Protein AF-A0A8T6WLK2-F1 (afdb_monomer_lite)

Secondary structure (DSSP, 8-state):
-------B-TTS-BSTT-HHHHT-SSS---HHHHTTTEETTEE-HHHHHHHHTT-SSGGGSTTPSPHHHHH-S-TT-TTHHHHHHHHHHHHHHHHHH-HHHHHHHHHTT-SPP---

Radius of gyration: 13.73 Å; chains: 1; bounding box: 30×34×35 Å

Foldseek 3Di:
DQAAFDAAAQLQDTCSPPCLPVVVDVNHFVGLVVCVQQTPVGGDPQSVVCVVVVHRHLLPDPCPPDPSQQPDFDPPDPCGNVVSVVSSVLSVVCNVPPDNVSSSCVRRVVDDDPDD

pLDDT: mean 89.92, std 9.4, range [39.03, 97.69]

Structure (mmCIF, N/CA/C/O backbone):
data_AF-A0A8T6WLK2-F1
#
_entry.id   AF-A0A8T6WLK2-F1
#
loop_
_atom_site.group_PDB
_atom_site.id
_atom_site.type_symbol
_atom_site.label_atom_id
_atom_site.label_alt_id
_atom_site.label_comp_id
_atom_site.label_asym_id
_atom_site.label_entity_id
_atom_site.label_seq_id
_atom_site.pdbx_PDB_ins_code
_atom_site.Cartn_x
_atom_site.Cartn_y
_atom_site.Cartn_z
_atom_site.occupancy
_atom_site.B_iso_or_equiv
_atom_site.auth_seq_id
_atom_site.auth_comp_id
_atom_site.auth_asym_id
_atom_site.auth_atom_id
_atom_site.pdbx_PDB_model_num
ATOM 1 N N . MET A 1 1 ? -2.620 12.329 22.377 1.00 39.03 1 MET A N 1
ATOM 2 C CA . MET A 1 1 ? -3.269 12.944 21.202 1.00 39.03 1 MET A CA 1
ATOM 3 C C . MET A 1 1 ? -3.506 11.848 20.183 1.00 39.03 1 MET A C 1
ATOM 5 O O . MET A 1 1 ? -2.539 11.259 19.718 1.00 39.03 1 MET A O 1
ATOM 9 N N . SER A 1 2 ? -4.761 11.494 19.924 1.00 48.59 2 SER A N 1
ATOM 10 C CA . SER A 1 2 ? -5.133 10.552 18.864 1.00 48.59 2 SER A CA 1
ATOM 11 C C . SER A 1 2 ? -4.712 11.146 17.521 1.00 48.59 2 SER A C 1
ATOM 13 O O . SER A 1 2 ? -5.245 12.169 17.107 1.00 48.59 2 SER A O 1
ATOM 15 N N . LYS A 1 3 ? -3.690 10.564 16.888 1.00 70.12 3 LYS A N 1
ATOM 16 C CA . LYS A 1 3 ? -3.196 11.015 15.585 1.00 70.12 3 LYS A CA 1
ATOM 17 C C . LYS A 1 3 ? -4.170 10.518 14.526 1.00 70.12 3 LYS A C 1
ATOM 19 O O . LYS A 1 3 ? -4.271 9.314 14.353 1.00 70.12 3 LYS A O 1
ATOM 24 N N . GLU A 1 4 ? -4.899 11.398 13.852 1.00 80.44 4 GLU A N 1
ATOM 25 C CA . GLU A 1 4 ? -5.797 10.986 12.769 1.00 80.44 4 GLU A CA 1
ATOM 26 C C . GLU A 1 4 ? -4.982 10.616 11.520 1.00 80.44 4 GLU A C 1
ATOM 28 O O . GLU A 1 4 ? -4.009 11.290 11.182 1.00 80.44 4 GLU A O 1
ATOM 33 N N . LEU A 1 5 ? -5.343 9.507 10.869 1.00 86.62 5 LEU A N 1
ATOM 34 C CA . LEU A 1 5 ? -4.703 9.019 9.648 1.00 86.62 5 LEU A CA 1
ATOM 35 C C . LEU A 1 5 ? -5.792 8.833 8.594 1.00 86.62 5 LEU A C 1
ATOM 37 O O . LEU A 1 5 ? -6.756 8.106 8.834 1.00 86.62 5 LEU A O 1
ATOM 41 N N . HIS A 1 6 ? -5.630 9.461 7.436 1.00 88.00 6 HIS A N 1
ATOM 42 C CA . HIS A 1 6 ? -6.657 9.516 6.399 1.00 88.00 6 HIS A CA 1
ATOM 43 C C . HIS A 1 6 ? -6.200 8.877 5.088 1.00 88.00 6 HIS A C 1
ATOM 45 O O . HIS A 1 6 ? -7.029 8.438 4.292 1.00 88.00 6 HIS A O 1
ATOM 51 N N . ILE A 1 7 ? -4.889 8.805 4.846 1.00 89.44 7 ILE A N 1
ATOM 52 C CA . ILE A 1 7 ? -4.344 8.526 3.520 1.00 89.44 7 ILE A CA 1
ATOM 53 C C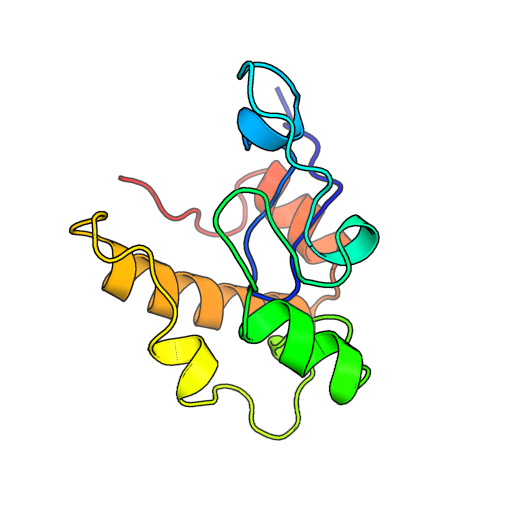 . ILE A 1 7 ? -3.349 7.376 3.583 1.00 89.44 7 ILE A C 1
ATOM 55 O O . ILE A 1 7 ? -2.272 7.464 4.171 1.00 89.44 7 ILE A O 1
ATOM 59 N N . ALA A 1 8 ? -3.702 6.291 2.898 1.00 92.88 8 ALA A N 1
ATOM 60 C CA . ALA A 1 8 ? -2.888 5.091 2.798 1.00 92.88 8 ALA A CA 1
ATOM 61 C C . ALA A 1 8 ? -2.594 4.734 1.343 1.00 92.88 8 ALA A C 1
ATOM 63 O O . ALA A 1 8 ? -3.508 4.524 0.544 1.00 92.88 8 ALA A O 1
ATOM 64 N N . ALA A 1 9 ? -1.314 4.574 1.029 1.00 93.88 9 ALA A N 1
ATOM 65 C CA . ALA A 1 9 ? -0.854 4.127 -0.273 1.00 93.88 9 ALA A CA 1
ATOM 66 C C . ALA A 1 9 ? -1.254 2.659 -0.548 1.00 93.88 9 ALA A C 1
ATOM 68 O O . ALA A 1 9 ? -1.453 1.877 0.395 1.00 93.88 9 ALA A O 1
ATOM 69 N N . PRO A 1 10 ? -1.303 2.233 -1.825 1.00 95.31 10 PRO A N 1
ATOM 70 C CA . PRO A 1 10 ? -1.575 0.842 -2.193 1.00 95.31 10 PRO A CA 1
ATOM 71 C C . PRO A 1 10 ? -0.602 -0.171 -1.573 1.00 95.31 10 PRO A C 1
ATOM 73 O O . PRO A 1 10 ? -1.001 -1.288 -1.252 1.00 95.31 10 PRO A O 1
ATOM 76 N N . CYS A 1 11 ? 0.652 0.234 -1.342 1.00 94.50 11 CYS A N 1
ATOM 77 C CA . CYS A 1 11 ? 1.708 -0.591 -0.747 1.00 94.50 11 CYS A CA 1
ATOM 78 C C . CYS A 1 11 ? 1.635 -0.720 0.788 1.00 94.50 11 CYS A C 1
ATOM 80 O O . CYS A 1 11 ? 2.482 -1.382 1.380 1.00 94.50 11 CYS A O 1
ATOM 82 N N . GLY A 1 12 ? 0.668 -0.075 1.451 1.00 93.38 12 GLY A N 1
ATOM 83 C CA . GLY A 1 12 ? 0.514 -0.131 2.911 1.00 93.38 12 GLY A CA 1
ATOM 84 C C . GLY A 1 12 ? 1.273 0.949 3.691 1.00 93.38 12 GLY A C 1
ATOM 85 O O . GLY A 1 12 ? 1.223 0.947 4.920 1.00 93.38 12 GLY A O 1
ATOM 86 N N . LEU A 1 13 ? 1.942 1.885 3.007 1.00 92.44 13 LEU A N 1
ATOM 87 C CA . LEU A 1 13 ? 2.450 3.115 3.629 1.00 92.44 13 LEU A CA 1
ATOM 88 C C . LEU A 1 13 ? 1.309 4.084 3.953 1.00 92.44 13 LEU A C 1
ATOM 90 O O . LEU A 1 13 ? 0.288 4.100 3.267 1.00 92.44 13 LEU A O 1
ATOM 94 N N . ILE A 1 14 ? 1.505 4.912 4.977 1.00 92.25 14 ILE A N 1
ATOM 95 C CA . ILE A 1 14 ? 0.562 5.958 5.389 1.00 92.25 14 ILE A CA 1
ATOM 96 C C . ILE A 1 14 ? 1.208 7.308 5.085 1.00 92.25 14 ILE A C 1
ATOM 98 O O . ILE A 1 14 ? 2.361 7.529 5.456 1.00 92.25 14 ILE A O 1
ATOM 102 N N . CYS A 1 15 ? 0.493 8.181 4.379 1.00 89.50 15 CYS A N 1
ATOM 103 C CA . CYS A 1 15 ? 1.027 9.447 3.876 1.00 89.50 15 CYS A CA 1
ATOM 104 C C . CYS A 1 15 ? 0.878 10.600 4.874 1.00 89.50 15 CYS A C 1
ATOM 106 O O . CYS A 1 15 ? 1.701 11.507 4.839 1.00 89.50 15 CYS A O 1
ATOM 108 N N . ASP A 1 16 ? -0.093 10.551 5.793 1.00 89.38 16 ASP A N 1
ATOM 109 C CA . ASP A 1 16 ? -0.303 11.593 6.811 1.00 89.38 16 ASP A CA 1
ATOM 110 C C . ASP A 1 16 ? 0.951 11.951 7.640 1.00 89.38 16 ASP A C 1
ATOM 112 O O . ASP A 1 16 ? 1.137 13.128 7.933 1.00 89.38 16 ASP A O 1
ATOM 116 N N . PRO A 1 17 ? 1.841 11.009 8.031 1.00 88.19 17 PRO A N 1
ATOM 117 C CA . PRO A 1 17 ? 3.080 11.356 8.728 1.00 88.19 17 PRO A CA 1
ATOM 118 C C . PRO A 1 17 ? 4.258 11.709 7.799 1.00 88.19 17 PRO A C 1
ATOM 120 O O . PRO A 1 17 ? 5.363 11.900 8.298 1.00 88.19 17 PRO A O 1
ATOM 123 N N . CYS A 1 18 ? 4.088 11.712 6.473 1.00 87.56 18 CYS A N 1
ATOM 124 C CA . CYS A 1 18 ? 5.195 11.888 5.534 1.00 87.56 18 CYS A CA 1
ATOM 125 C C . CYS A 1 18 ? 5.486 13.382 5.286 1.00 87.56 18 CYS A C 1
ATOM 127 O O . CYS A 1 18 ? 4.642 14.056 4.696 1.00 87.56 18 CYS A O 1
ATOM 129 N N . PRO A 1 19 ? 6.697 13.890 5.596 1.00 87.56 19 PRO A N 1
ATOM 130 C CA . PRO A 1 19 ? 7.011 15.321 5.498 1.00 87.56 19 PRO A CA 1
ATOM 131 C C . PRO A 1 19 ? 7.037 15.851 4.052 1.00 87.56 19 PRO A C 1
ATOM 133 O O . PRO A 1 19 ? 6.831 17.038 3.806 1.00 87.56 19 PRO A O 1
ATOM 136 N N . TYR A 1 20 ? 7.259 14.973 3.067 1.00 89.00 20 TYR A N 1
ATOM 137 C CA . TYR A 1 20 ? 7.133 15.320 1.646 1.00 89.00 20 TYR A CA 1
ATOM 138 C C . TYR A 1 20 ? 5.673 15.506 1.228 1.00 89.00 20 TYR A C 1
ATOM 140 O O . TYR A 1 20 ? 5.387 16.291 0.328 1.00 89.00 20 TYR A O 1
ATOM 148 N N . TYR A 1 21 ? 4.754 14.765 1.850 1.00 86.75 21 TYR A N 1
ATOM 149 C CA . TYR A 1 21 ? 3.326 14.841 1.560 1.00 86.75 21 TYR A CA 1
ATOM 150 C C . TYR A 1 21 ? 2.660 16.003 2.309 1.00 86.75 21 TYR A C 1
ATOM 152 O O . TYR A 1 21 ? 1.870 16.735 1.724 1.00 86.75 21 TYR A O 1
ATOM 160 N N . THR A 1 22 ? 3.028 16.226 3.576 1.00 88.00 22 THR A N 1
ATOM 161 C CA . THR A 1 22 ? 2.529 17.349 4.392 1.00 88.00 22 THR A CA 1
ATOM 162 C C . THR A 1 22 ? 3.088 18.708 3.956 1.00 88.00 22 THR A C 1
ATOM 164 O O . THR A 1 22 ? 2.583 19.744 4.381 1.00 88.00 22 THR A O 1
ATOM 167 N N . GLY A 1 23 ? 4.100 18.724 3.081 1.00 84.56 23 GLY A N 1
ATOM 168 C CA . GLY A 1 23 ? 4.714 19.950 2.567 1.00 84.56 23 GLY A CA 1
ATOM 169 C C . GLY A 1 23 ? 5.733 20.584 3.515 1.00 84.56 23 GLY A C 1
ATOM 170 O O . GLY A 1 23 ? 6.109 21.734 3.310 1.00 84.56 23 GLY A O 1
ATOM 171 N N . GLU A 1 24 ? 6.195 19.847 4.529 1.00 87.81 24 GLU A N 1
ATOM 172 C CA . GLU A 1 24 ? 7.288 20.255 5.423 1.00 87.81 24 GLU A CA 1
ATOM 173 C C . GLU A 1 24 ? 8.653 20.258 4.712 1.00 87.81 24 GLU A C 1
ATOM 175 O O . GLU A 1 24 ? 9.589 20.930 5.143 1.00 87.81 24 GLU A O 1
ATOM 180 N N . LYS A 1 25 ? 8.784 19.503 3.614 1.00 87.38 25 LYS A N 1
ATOM 181 C CA . LYS A 1 25 ? 9.945 19.543 2.714 1.00 87.38 25 LYS A CA 1
ATOM 182 C C . LYS A 1 25 ? 9.665 20.430 1.502 1.00 87.38 25 LYS A C 1
ATOM 184 O O . LYS A 1 25 ? 8.542 20.482 1.009 1.00 87.38 25 LYS A O 1
ATOM 189 N N . GLU A 1 26 ? 10.719 21.055 0.968 1.00 87.69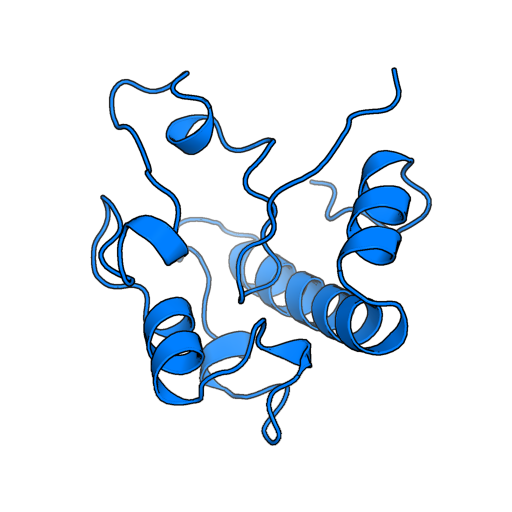 26 GLU A N 1
ATOM 190 C CA . GLU A 1 26 ? 10.649 21.856 -0.267 1.00 87.69 26 GLU A CA 1
ATOM 191 C C . GLU A 1 26 ? 10.081 21.049 -1.443 1.00 87.69 26 GLU A C 1
ATOM 193 O O . GLU A 1 26 ? 9.270 21.541 -2.228 1.00 87.69 26 GLU A O 1
ATOM 198 N N . THR A 1 27 ? 10.472 19.775 -1.540 1.00 88.88 27 THR A N 1
ATOM 199 C CA . THR A 1 27 ? 9.902 18.841 -2.510 1.00 88.88 27 THR A CA 1
ATOM 200 C C . THR A 1 27 ? 8.520 18.383 -2.056 1.00 88.88 27 THR A C 1
ATOM 202 O O . THR A 1 27 ? 8.388 17.662 -1.066 1.00 88.88 27 THR A O 1
ATOM 205 N N . LYS A 1 28 ? 7.491 18.752 -2.823 1.00 86.75 28 LYS A N 1
ATOM 206 C CA . LYS A 1 28 ? 6.100 18.377 -2.548 1.00 86.75 28 LYS A CA 1
ATOM 207 C C . LYS A 1 28 ? 5.722 17.086 -3.266 1.00 86.75 28 LYS A C 1
ATOM 209 O O . LYS A 1 28 ? 5.697 17.023 -4.494 1.00 86.75 28 LYS A O 1
ATOM 214 N N . CYS A 1 29 ? 5.383 16.063 -2.492 1.00 89.56 29 CYS A N 1
ATOM 215 C CA . CYS A 1 29 ? 4.817 14.820 -2.990 1.00 89.56 29 CYS A CA 1
ATOM 216 C C . CYS A 1 29 ? 3.291 14.924 -3.019 1.00 89.56 29 CYS A C 1
ATOM 218 O O . CYS A 1 29 ? 2.659 15.117 -1.989 1.00 89.56 29 CYS A O 1
ATOM 220 N N . LYS A 1 30 ? 2.693 14.713 -4.191 1.00 87.31 30 LYS A N 1
ATOM 221 C CA . LYS A 1 30 ? 1.231 14.705 -4.377 1.00 87.31 30 LYS A CA 1
ATOM 222 C C . LYS A 1 30 ? 0.563 13.386 -3.959 1.00 87.31 30 LYS A C 1
ATOM 224 O O . LYS A 1 30 ? -0.649 13.233 -4.026 1.00 87.31 30 LYS A O 1
ATOM 229 N N . GLY A 1 31 ? 1.359 12.401 -3.543 1.00 88.06 31 GLY A N 1
ATOM 230 C CA . GLY A 1 31 ? 0.890 11.041 -3.301 1.00 88.06 31 GLY A CA 1
ATOM 231 C C . GLY A 1 31 ? 0.722 10.240 -4.595 1.00 88.06 31 GLY A C 1
ATOM 232 O O . GLY A 1 31 ? 0.588 10.775 -5.691 1.00 88.06 31 GLY A O 1
ATOM 233 N N . CYS A 1 32 ? 0.754 8.916 -4.466 1.00 89.38 32 CYS A N 1
ATOM 234 C CA . CYS A 1 32 ? 0.792 7.985 -5.599 1.00 89.38 32 CYS A CA 1
ATOM 235 C C . CYS A 1 32 ? -0.452 8.024 -6.500 1.00 89.38 32 CYS A C 1
ATOM 237 O O . CYS A 1 32 ? -0.331 7.764 -7.696 1.00 89.38 32 CYS A O 1
ATOM 239 N N . VAL A 1 33 ? -1.616 8.366 -5.940 1.00 84.31 33 VAL A N 1
ATOM 240 C CA . VAL A 1 33 ? -2.884 8.442 -6.679 1.00 84.31 33 VAL A CA 1
ATOM 241 C C . VAL A 1 33 ? -2.904 9.671 -7.591 1.00 84.31 33 VAL A C 1
ATOM 243 O O . VAL A 1 33 ? -3.051 9.525 -8.802 1.00 84.31 33 VAL A O 1
ATOM 246 N N . GLU A 1 34 ? -2.684 10.872 -7.043 1.00 88.25 34 GLU A N 1
ATOM 247 C CA . GLU A 1 34 ? -2.662 12.111 -7.838 1.00 88.25 34 GLU A CA 1
ATOM 248 C C . GLU A 1 34 ? -1.482 12.124 -8.818 1.00 88.25 34 GLU A C 1
ATOM 250 O O . GLU A 1 34 ? -1.620 12.541 -9.967 1.00 88.25 34 GLU A O 1
ATOM 255 N N . ALA A 1 35 ? -0.331 11.602 -8.393 1.00 87.69 35 ALA A N 1
ATOM 256 C CA . ALA A 1 35 ? 0.862 11.521 -9.222 1.00 87.69 35 ALA A CA 1
ATOM 257 C C . ALA A 1 35 ? 0.772 10.474 -10.347 1.00 87.69 35 ALA A C 1
ATOM 259 O O . ALA A 1 35 ? 1.702 10.377 -11.146 1.00 87.69 35 ALA A O 1
ATOM 260 N N . LYS A 1 36 ? -0.302 9.667 -10.419 1.00 88.25 36 LYS A N 1
ATOM 261 C CA . LYS A 1 36 ? -0.445 8.562 -11.387 1.00 88.25 36 LYS A CA 1
ATOM 262 C C . LYS A 1 36 ? 0.823 7.702 -11.451 1.00 88.25 36 LYS A C 1
ATOM 264 O O . LYS A 1 36 ? 1.374 7.470 -12.523 1.00 88.25 36 LYS A O 1
ATOM 269 N N . SER A 1 37 ? 1.321 7.312 -10.278 1.00 90.06 37 SER A N 1
ATOM 270 C CA . SER A 1 37 ? 2.565 6.548 -10.097 1.00 90.06 37 SER A CA 1
ATOM 271 C C . SER A 1 37 ? 3.880 7.289 -10.377 1.00 90.06 37 SER A C 1
ATOM 273 O O . SER A 1 37 ? 4.923 6.749 -10.029 1.00 90.06 37 SER A O 1
ATOM 275 N N . ASN A 1 38 ? 3.872 8.512 -10.913 1.00 90.75 38 ASN A N 1
ATOM 276 C CA . ASN A 1 38 ? 5.075 9.304 -11.195 1.00 90.75 38 ASN A CA 1
ATOM 277 C C . ASN A 1 38 ? 5.418 10.218 -10.014 1.00 90.75 38 ASN A C 1
ATOM 279 O O . ASN A 1 38 ? 5.057 11.394 -9.976 1.00 90.75 38 ASN A O 1
ATOM 283 N N . LEU A 1 39 ? 6.077 9.649 -9.009 1.00 89.12 39 LEU A N 1
ATOM 284 C CA . LEU A 1 39 ? 6.474 10.363 -7.799 1.00 89.12 39 LEU A CA 1
ATOM 285 C C . LEU A 1 39 ? 7.712 11.232 -8.059 1.00 89.12 39 LEU A C 1
ATOM 287 O O . LEU A 1 39 ? 8.383 11.105 -9.078 1.00 89.12 39 LEU A O 1
ATOM 291 N N . PHE A 1 40 ? 8.046 12.109 -7.109 1.00 86.31 40 PHE A N 1
ATOM 292 C CA . PHE A 1 40 ? 9.185 13.029 -7.246 1.00 86.31 40 PHE A CA 1
ATOM 293 C C . PHE A 1 40 ? 10.540 12.322 -7.430 1.00 86.31 40 PHE A C 1
ATOM 295 O O . PHE A 1 40 ? 11.480 12.924 -7.934 1.00 86.31 40 PHE A O 1
ATOM 302 N N . TRP A 1 41 ? 10.641 11.058 -7.015 1.00 85.62 41 TRP A N 1
ATOM 303 C CA . TRP A 1 41 ? 11.831 10.216 -7.150 1.00 85.62 41 TRP A CA 1
ATOM 304 C C . TRP A 1 41 ? 11.776 9.259 -8.352 1.00 85.62 41 TRP A C 1
ATOM 306 O O . TRP A 1 41 ? 12.709 8.486 -8.548 1.00 85.62 41 TRP A O 1
ATOM 316 N N . GLY A 1 42 ? 10.701 9.284 -9.147 1.00 89.00 42 GLY A N 1
ATOM 317 C CA . GLY A 1 42 ? 10.515 8.419 -10.314 1.00 89.00 42 GLY A CA 1
ATOM 318 C C . GLY A 1 42 ? 9.203 7.629 -10.307 1.00 89.00 42 GLY A C 1
ATOM 319 O O . GLY A 1 42 ? 8.303 7.865 -9.497 1.00 89.00 42 GLY A O 1
ATOM 320 N N . GLU A 1 43 ? 9.086 6.684 -11.243 1.00 91.44 43 GLU A N 1
ATOM 321 C CA . GLU A 1 43 ? 7.901 5.832 -11.390 1.00 91.44 43 GLU A CA 1
ATOM 322 C C . GLU A 1 43 ? 7.849 4.756 -10.287 1.00 91.44 43 GLU A C 1
ATOM 324 O O . GLU A 1 43 ? 8.770 3.959 -10.109 1.00 91.44 43 GLU A O 1
ATOM 329 N N . CYS A 1 44 ? 6.743 4.704 -9.544 1.00 92.69 44 CYS A N 1
ATOM 330 C CA . CYS A 1 44 ? 6.474 3.672 -8.553 1.00 92.69 44 CYS A CA 1
ATOM 331 C C . CYS A 1 44 ? 5.774 2.474 -9.197 1.00 92.69 44 CYS A C 1
ATOM 333 O O . CYS A 1 44 ? 4.577 2.520 -9.500 1.00 92.69 44 CYS A O 1
ATOM 335 N N . THR A 1 45 ? 6.505 1.368 -9.313 1.00 93.25 45 THR A N 1
ATOM 336 C CA . THR A 1 45 ? 6.024 0.091 -9.864 1.00 93.25 45 THR A CA 1
ATOM 337 C C . THR A 1 45 ? 4.779 -0.431 -9.147 1.00 93.25 45 THR A C 1
ATOM 339 O O . THR A 1 45 ? 3.827 -0.850 -9.798 1.00 93.25 45 THR A O 1
ATOM 342 N N . ILE A 1 46 ? 4.723 -0.336 -7.812 1.00 95.12 46 ILE A N 1
ATOM 343 C CA . ILE A 1 46 ? 3.562 -0.786 -7.030 1.00 95.12 46 ILE A CA 1
ATOM 344 C C . ILE A 1 46 ? 2.317 0.056 -7.313 1.00 95.12 46 ILE A C 1
ATOM 346 O O . ILE A 1 46 ? 1.232 -0.494 -7.488 1.00 95.12 46 ILE A O 1
ATOM 350 N N . ALA A 1 47 ? 2.450 1.384 -7.358 1.00 94.00 47 ALA A N 1
ATOM 351 C CA . ALA A 1 47 ? 1.315 2.258 -7.646 1.00 94.00 47 ALA A CA 1
ATOM 352 C C . ALA A 1 47 ? 0.794 2.033 -9.072 1.00 94.00 47 ALA A C 1
ATOM 354 O O . ALA A 1 47 ? -0.413 1.985 -9.288 1.00 94.00 47 ALA A O 1
ATOM 355 N N . LYS A 1 48 ? 1.705 1.840 -10.034 1.00 94.62 48 LYS A N 1
ATOM 356 C CA . LYS A 1 48 ? 1.371 1.533 -11.428 1.00 94.62 48 LYS A CA 1
ATOM 357 C C . LYS A 1 48 ? 0.635 0.205 -11.543 1.00 94.62 48 LYS A C 1
ATOM 359 O O . LYS A 1 48 ? -0.475 0.191 -12.057 1.00 94.62 48 LYS A O 1
ATOM 364 N N . CYS A 1 49 ? 1.185 -0.851 -10.950 1.00 95.12 49 CYS A N 1
ATOM 365 C CA . CYS A 1 49 ? 0.550 -2.164 -10.902 1.00 95.12 49 CYS A CA 1
ATOM 366 C C . CYS A 1 49 ? -0.851 -2.094 -10.274 1.00 95.12 49 CYS A C 1
ATOM 368 O O . CYS A 1 49 ? -1.799 -2.652 -10.820 1.00 95.12 49 CYS A O 1
ATOM 370 N N . ALA A 1 50 ? -1.020 -1.363 -9.166 1.00 94.50 50 ALA A N 1
ATOM 371 C CA . ALA A 1 50 ? -2.321 -1.208 -8.516 1.00 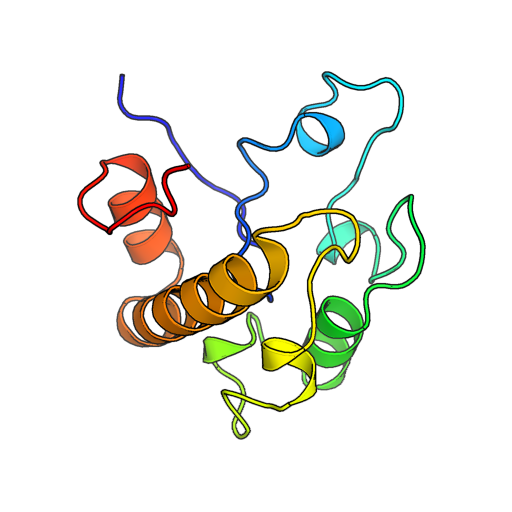94.50 50 ALA A CA 1
ATOM 372 C C . ALA A 1 50 ? -3.353 -0.491 -9.407 1.00 94.50 50 ALA A C 1
ATOM 374 O O . ALA A 1 50 ? -4.518 -0.886 -9.434 1.00 94.50 50 ALA A O 1
ATOM 375 N N . ASN A 1 51 ? -2.921 0.523 -10.164 1.00 90.94 51 ASN A N 1
ATOM 376 C CA . ASN A 1 51 ? -3.768 1.233 -11.122 1.00 90.94 51 ASN A CA 1
ATOM 377 C C . ASN A 1 51 ? -4.150 0.343 -12.318 1.00 90.94 51 ASN A C 1
ATOM 379 O O . ASN A 1 51 ? -5.317 0.303 -12.694 1.00 90.94 51 ASN A O 1
ATOM 383 N N . GLU A 1 52 ? -3.192 -0.391 -12.889 1.00 92.94 52 GLU A N 1
ATOM 384 C CA . GLU A 1 52 ? -3.404 -1.284 -14.041 1.00 92.94 52 GLU A CA 1
ATOM 385 C C . GLU A 1 52 ? -4.309 -2.475 -13.697 1.00 92.94 52 GLU A C 1
ATOM 387 O O . GLU A 1 52 ? -5.151 -2.874 -14.496 1.00 92.94 52 GLU A O 1
ATOM 392 N N . THR A 1 53 ? -4.177 -3.012 -12.482 1.00 91.88 53 THR A N 1
ATOM 393 C CA . THR A 1 53 ? -5.002 -4.126 -11.976 1.00 91.88 53 THR A CA 1
ATOM 394 C C . THR A 1 53 ? -6.294 -3.668 -11.296 1.00 91.88 53 THR A C 1
ATOM 396 O O . THR A 1 53 ? -7.084 -4.498 -10.848 1.00 91.88 53 THR A O 1
ATOM 399 N N . ASN A 1 54 ? -6.531 -2.354 -11.225 1.00 92.44 54 ASN A N 1
ATOM 400 C CA . ASN A 1 54 ? -7.702 -1.733 -10.606 1.00 92.44 54 ASN A CA 1
ATOM 401 C C . ASN A 1 54 ? -7.956 -2.181 -9.148 1.00 92.44 54 ASN A C 1
ATOM 403 O O . ASN A 1 54 ? -9.100 -2.349 -8.714 1.00 92.44 54 ASN A O 1
ATOM 407 N N . VAL A 1 55 ? -6.887 -2.372 -8.364 1.00 94.75 55 VAL A N 1
ATOM 408 C CA . VAL A 1 55 ? -6.977 -2.705 -6.934 1.00 94.75 55 VAL A CA 1
ATOM 409 C C . VAL A 1 55 ? -6.694 -1.480 -6.070 1.00 94.75 55 VAL A C 1
ATOM 411 O O . VAL A 1 55 ? -5.722 -0.755 -6.265 1.00 94.75 55 VAL A O 1
ATOM 414 N N . LYS A 1 56 ? -7.511 -1.266 -5.032 1.00 94.62 56 LYS A N 1
ATOM 415 C CA . LYS A 1 56 ? -7.324 -0.130 -4.105 1.00 94.62 56 LYS A CA 1
ATOM 416 C C . LYS A 1 56 ? -6.028 -0.227 -3.294 1.00 94.62 56 LYS A C 1
ATOM 418 O O . LYS A 1 56 ? -5.477 0.785 -2.868 1.00 94.62 56 LYS A O 1
ATOM 423 N N . HIS A 1 57 ? -5.571 -1.445 -3.019 1.00 96.31 57 HIS A N 1
ATOM 424 C CA . HIS A 1 57 ? -4.297 -1.725 -2.368 1.00 96.31 57 HIS A CA 1
ATOM 425 C C . HIS A 1 57 ? -3.870 -3.166 -2.629 1.00 96.31 57 HIS A C 1
ATOM 427 O O . HIS A 1 57 ? -4.708 -4.023 -2.907 1.00 96.31 57 HIS A O 1
ATOM 433 N N . CYS A 1 58 ? -2.577 -3.455 -2.469 1.00 97.25 58 CYS A N 1
ATOM 434 C CA . CYS A 1 58 ? -2.021 -4.763 -2.815 1.00 97.25 58 CYS A CA 1
ATOM 435 C C . CYS A 1 58 ? -2.646 -5.910 -2.011 1.00 97.25 58 CYS A C 1
ATOM 437 O O . CYS A 1 58 ? -2.774 -7.003 -2.535 1.00 97.25 58 CYS A O 1
ATOM 439 N N . GLY A 1 59 ? -3.107 -5.656 -0.781 1.00 97.38 59 GLY A N 1
ATOM 440 C CA . GLY A 1 59 ? -3.828 -6.653 0.028 1.00 97.38 59 GLY A CA 1
ATOM 441 C C . GLY A 1 59 ? -5.152 -7.167 -0.570 1.00 97.38 59 GLY A C 1
ATOM 442 O O . GLY A 1 59 ? -5.692 -8.133 -0.045 1.00 97.38 59 GLY A O 1
ATOM 443 N N . LEU A 1 60 ? -5.688 -6.527 -1.619 1.00 97.31 60 LEU A N 1
ATOM 444 C CA . LEU A 1 60 ? -6.862 -7.002 -2.374 1.00 97.31 60 LEU A CA 1
ATOM 445 C C . LEU A 1 60 ? -6.485 -7.708 -3.684 1.00 97.31 60 LEU A C 1
ATOM 447 O O . LEU A 1 60 ? -7.372 -8.150 -4.407 1.00 97.31 60 LEU A O 1
ATOM 451 N N . CYS A 1 61 ? -5.197 -7.769 -4.023 1.00 96.81 61 CYS A N 1
ATOM 452 C CA . CYS A 1 61 ? -4.742 -8.424 -5.241 1.00 96.81 61 CYS A CA 1
ATOM 453 C C . CYS A 1 61 ? -4.887 -9.947 -5.119 1.00 96.81 61 CYS A C 1
ATOM 455 O O . CYS A 1 61 ? -4.641 -10.511 -4.053 1.00 96.81 61 CYS A O 1
ATOM 457 N N . ALA A 1 62 ? -5.240 -10.613 -6.221 1.00 95.75 62 ALA A N 1
ATOM 458 C CA . ALA A 1 62 ? -5.340 -12.071 -6.278 1.00 95.75 62 ALA A CA 1
ATOM 459 C C . ALA A 1 62 ? -3.987 -12.765 -6.039 1.00 95.75 62 ALA A C 1
ATOM 461 O O . ALA A 1 62 ? -3.942 -13.848 -5.467 1.00 95.75 62 ALA A O 1
ATOM 462 N N . GLU A 1 63 ? -2.887 -12.115 -6.424 1.00 96.12 63 GLU A N 1
ATOM 463 C CA . GLU A 1 63 ? -1.520 -12.628 -6.267 1.00 96.12 63 GLU A CA 1
ATOM 464 C C . GLU A 1 63 ? -0.874 -12.208 -4.937 1.00 96.12 63 GLU A C 1
ATOM 466 O O . GLU A 1 63 ? 0.342 -12.266 -4.780 1.00 96.12 63 GLU A O 1
ATOM 471 N N . PHE A 1 64 ? -1.654 -11.709 -3.975 1.00 97.00 64 PHE A N 1
ATOM 472 C CA . PHE A 1 64 ? -1.106 -11.189 -2.727 1.00 97.00 64 PHE A CA 1
ATOM 473 C C . PHE A 1 64 ? -0.615 -12.306 -1.776 1.00 97.00 64 PHE A C 1
ATOM 475 O O . PHE A 1 64 ? -1.404 -13.193 -1.444 1.00 97.00 64 PHE A O 1
ATOM 482 N N . PRO A 1 65 ? 0.613 -12.214 -1.215 1.00 96.56 65 PRO A N 1
ATOM 483 C CA . PRO A 1 65 ? 1.668 -11.240 -1.516 1.00 96.56 65 PRO A CA 1
ATOM 484 C C . PRO A 1 65 ? 2.513 -11.650 -2.736 1.00 96.56 65 PRO A C 1
ATOM 486 O O . PRO A 1 65 ? 3.049 -12.754 -2.777 1.00 96.56 65 PRO A O 1
ATOM 489 N N . CYS A 1 66 ? 2.704 -10.732 -3.688 1.00 96.75 66 CYS A N 1
ATOM 490 C CA . CYS A 1 66 ? 3.527 -10.976 -4.875 1.00 96.75 66 CYS A CA 1
ATOM 491 C C . CYS A 1 66 ? 4.991 -10.553 -4.664 1.00 96.75 66 CYS A C 1
ATOM 493 O O . CYS A 1 66 ? 5.305 -9.741 -3.786 1.00 96.75 66 CYS A O 1
ATOM 495 N N . GLU A 1 67 ? 5.893 -11.063 -5.507 1.00 95.62 67 GLU A N 1
ATOM 496 C CA . GLU A 1 67 ? 7.336 -10.795 -5.426 1.00 95.62 67 GLU A CA 1
ATOM 497 C C . GLU A 1 67 ? 7.668 -9.298 -5.510 1.00 95.62 67 GLU A C 1
ATOM 499 O O . GLU A 1 67 ? 8.472 -8.795 -4.722 1.00 95.62 67 GLU A O 1
ATOM 504 N N . THR A 1 68 ? 6.995 -8.552 -6.391 1.00 94.62 68 THR A N 1
ATOM 505 C CA . THR A 1 68 ? 7.183 -7.098 -6.526 1.00 94.62 68 THR A CA 1
ATOM 506 C C . THR A 1 68 ? 6.915 -6.374 -5.207 1.00 94.62 68 THR A C 1
ATOM 508 O O . THR A 1 68 ? 7.656 -5.471 -4.825 1.00 94.62 68 THR A O 1
ATOM 511 N N . LEU A 1 69 ? 5.877 -6.779 -4.465 1.00 96.12 69 LEU A N 1
ATOM 512 C CA . LEU A 1 69 ? 5.557 -6.177 -3.171 1.00 96.12 69 LEU A CA 1
ATOM 513 C C . LEU A 1 69 ? 6.589 -6.544 -2.098 1.00 96.12 69 LEU A C 1
ATOM 515 O O . LEU A 1 69 ? 6.964 -5.686 -1.301 1.00 96.12 69 LEU A O 1
ATOM 519 N N . ILE A 1 70 ? 7.038 -7.802 -2.081 1.00 95.31 70 ILE A N 1
ATOM 520 C CA . ILE A 1 70 ? 8.033 -8.309 -1.122 1.00 95.31 70 ILE A CA 1
ATOM 521 C C . ILE A 1 70 ? 9.381 -7.607 -1.308 1.00 95.31 70 ILE A C 1
ATOM 523 O O . ILE A 1 70 ? 10.054 -7.281 -0.330 1.00 95.31 70 ILE A O 1
ATOM 527 N N . THR A 1 71 ? 9.770 -7.358 -2.555 1.00 93.06 71 THR A N 1
ATOM 528 C CA . THR A 1 71 ? 11.074 -6.786 -2.904 1.00 93.06 71 THR A CA 1
ATOM 529 C C . THR A 1 71 ? 11.091 -5.258 -2.890 1.00 93.06 71 THR A C 1
ATOM 531 O O . THR A 1 71 ? 12.164 -4.678 -2.735 1.00 93.06 71 THR A O 1
ATOM 534 N N . GLN A 1 72 ? 9.942 -4.578 -2.978 1.00 91.56 72 GLN A N 1
ATOM 535 C CA . GLN A 1 72 ? 9.885 -3.115 -2.954 1.00 91.56 72 GLN A CA 1
ATOM 536 C C . GLN A 1 72 ? 10.306 -2.552 -1.589 1.00 91.56 72 GLN A C 1
ATOM 538 O O . GLN A 1 72 ? 9.538 -2.601 -0.633 1.00 91.56 72 GLN A O 1
ATOM 543 N N . HIS A 1 73 ? 11.462 -1.899 -1.504 1.00 91.00 73 HIS A N 1
ATOM 544 C CA . HIS A 1 73 ? 11.905 -1.139 -0.329 1.00 91.00 73 HIS A CA 1
ATOM 545 C C . HIS A 1 73 ? 12.844 -0.003 -0.744 1.00 91.00 73 HIS A C 1
ATOM 547 O O . HIS A 1 73 ? 13.319 0.017 -1.877 1.00 91.00 73 HIS A O 1
ATOM 553 N N . ASP A 1 74 ? 13.096 0.948 0.158 1.00 87.06 74 ASP A N 1
ATOM 554 C CA . ASP A 1 74 ? 14.184 1.910 -0.030 1.00 87.06 74 ASP A CA 1
ATOM 555 C C . ASP A 1 74 ? 15.527 1.181 0.176 1.00 87.06 74 ASP A C 1
ATOM 557 O O . ASP A 1 74 ? 15.773 0.701 1.288 1.00 87.06 74 ASP A O 1
ATOM 561 N N . PRO A 1 75 ? 16.390 1.068 -0.852 1.00 87.19 75 PRO A N 1
ATOM 562 C CA . PRO A 1 75 ? 17.682 0.394 -0.726 1.00 87.19 75 PRO A CA 1
ATOM 563 C C . PRO A 1 75 ? 18.650 1.131 0.211 1.00 87.19 75 PRO A C 1
ATOM 565 O O . PRO A 1 75 ? 19.599 0.521 0.697 1.00 87.19 75 PRO A O 1
ATOM 568 N N . ASN A 1 76 ? 18.411 2.417 0.492 1.00 89.56 76 ASN A N 1
ATOM 569 C CA . ASN A 1 76 ? 19.213 3.204 1.429 1.00 89.56 76 ASN A CA 1
ATOM 570 C C . ASN A 1 76 ? 18.741 3.046 2.880 1.00 89.56 76 ASN A C 1
ATOM 572 O O . ASN A 1 76 ? 19.431 3.479 3.802 1.00 89.56 76 ASN A O 1
ATOM 576 N N . ASN A 1 77 ? 17.581 2.419 3.101 1.00 88.62 77 ASN A N 1
ATOM 577 C CA . ASN A 1 77 ? 17.104 2.093 4.434 1.00 88.62 77 ASN A CA 1
ATOM 578 C C . ASN A 1 77 ? 17.647 0.709 4.845 1.00 88.62 77 ASN A C 1
ATOM 580 O O . ASN A 1 77 ? 17.188 -0.304 4.306 1.00 88.62 77 ASN A O 1
ATOM 584 N N . PRO A 1 78 ? 18.550 0.607 5.842 1.00 91.69 78 PRO A N 1
ATOM 585 C CA . PRO A 1 78 ? 19.076 -0.682 6.298 1.00 91.69 78 PRO A CA 1
ATOM 586 C C . PRO A 1 78 ? 17.983 -1.613 6.844 1.00 91.69 78 PRO A C 1
ATOM 588 O O . PRO A 1 78 ? 18.176 -2.828 6.885 1.00 91.69 78 PRO A O 1
ATOM 591 N N . LYS A 1 79 ? 16.826 -1.058 7.237 1.00 91.94 79 LYS A N 1
ATOM 592 C CA . LYS A 1 79 ? 15.644 -1.804 7.684 1.00 91.94 79 LYS A CA 1
ATOM 593 C C . LYS A 1 79 ? 14.584 -2.010 6.590 1.00 91.94 79 LYS A C 1
ATOM 595 O O . LYS A 1 79 ? 13.496 -2.513 6.873 1.00 91.94 79 LYS A O 1
ATOM 600 N N . GLY A 1 80 ? 14.871 -1.639 5.339 1.00 91.75 80 GLY A N 1
ATOM 601 C CA . GLY A 1 80 ? 13.885 -1.616 4.256 1.00 91.75 80 GLY A CA 1
AT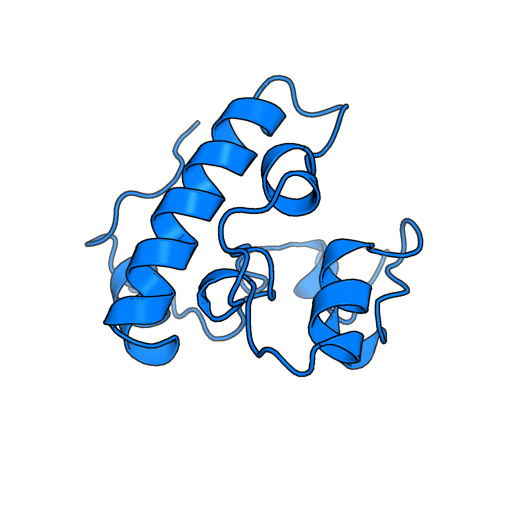OM 602 C C . GLY A 1 80 ? 13.250 -2.983 3.975 1.00 91.75 80 GLY A C 1
ATOM 603 O O . GLY A 1 80 ? 12.045 -3.073 3.740 1.00 91.75 80 GLY A O 1
ATOM 604 N N . LYS A 1 81 ? 14.023 -4.071 4.086 1.00 92.44 81 LYS A N 1
ATOM 605 C CA . LYS A 1 81 ? 13.500 -5.440 3.932 1.00 92.44 81 LYS A CA 1
ATOM 606 C C . LYS A 1 81 ? 12.537 -5.823 5.059 1.00 92.44 81 LYS A C 1
ATOM 608 O O . LYS A 1 81 ? 11.475 -6.381 4.787 1.00 92.44 81 LYS A O 1
ATOM 613 N N . GLN A 1 82 ? 12.865 -5.506 6.316 1.00 93.44 82 GLN A N 1
ATOM 614 C CA . GLN A 1 82 ? 11.951 -5.749 7.439 1.00 93.44 82 GLN A CA 1
ATOM 615 C C . GLN A 1 82 ? 10.680 -4.899 7.306 1.00 93.44 82 GLN A C 1
ATOM 617 O O . GLN A 1 82 ? 9.581 -5.390 7.562 1.00 93.44 82 GLN A O 1
ATOM 622 N N . GLU A 1 83 ? 10.812 -3.649 6.857 1.00 91.94 83 GLU A N 1
ATOM 623 C CA . GLU A 1 83 ? 9.678 -2.757 6.613 1.00 91.94 83 GLU A CA 1
ATOM 624 C C . GLU A 1 83 ? 8.749 -3.302 5.513 1.00 91.94 83 GLU A C 1
ATOM 626 O O . GLU A 1 83 ? 7.524 -3.258 5.652 1.00 91.94 83 GLU A O 1
ATOM 631 N N . ALA A 1 84 ? 9.299 -3.870 4.434 1.00 93.19 84 ALA A N 1
ATOM 632 C CA . ALA A 1 84 ? 8.511 -4.511 3.381 1.00 93.19 84 ALA A CA 1
ATOM 633 C C . ALA A 1 84 ? 7.670 -5.679 3.920 1.00 93.19 84 ALA A C 1
ATOM 635 O O . ALA A 1 84 ? 6.455 -5.709 3.708 1.00 93.19 84 ALA A O 1
ATOM 636 N N . ILE A 1 85 ? 8.279 -6.575 4.703 1.00 94.38 85 ILE A N 1
ATOM 637 C CA . ILE A 1 85 ? 7.576 -7.693 5.355 1.00 94.38 85 ILE A CA 1
ATOM 638 C C . ILE A 1 85 ? 6.490 -7.174 6.304 1.00 94.38 85 ILE A C 1
ATOM 640 O O . ILE A 1 85 ? 5.356 -7.658 6.299 1.00 94.38 85 ILE A O 1
ATOM 644 N N . PHE A 1 86 ? 6.803 -6.147 7.092 1.00 94.06 86 PHE A N 1
ATOM 645 C CA . PHE A 1 86 ? 5.835 -5.545 7.997 1.00 94.06 86 PHE A CA 1
ATOM 646 C C . PHE A 1 86 ? 4.627 -4.965 7.246 1.00 94.06 86 PHE A C 1
ATOM 648 O O . PHE A 1 86 ? 3.482 -5.193 7.645 1.00 94.06 86 PHE A O 1
ATOM 655 N N . ARG A 1 87 ? 4.854 -4.251 6.135 1.00 94.56 87 ARG A N 1
ATOM 656 C CA . ARG A 1 87 ? 3.771 -3.706 5.301 1.00 94.56 87 ARG A CA 1
ATOM 657 C C . ARG A 1 87 ? 2.890 -4.804 4.717 1.00 94.56 87 ARG A C 1
ATOM 659 O O . ARG A 1 87 ? 1.678 -4.615 4.673 1.00 94.56 87 ARG A O 1
ATOM 666 N N . ILE A 1 88 ? 3.451 -5.956 4.348 1.00 96.62 88 ILE A N 1
ATOM 667 C CA . ILE A 1 88 ? 2.661 -7.118 3.910 1.00 96.62 88 ILE A CA 1
ATOM 668 C C . ILE A 1 88 ? 1.711 -7.574 5.022 1.00 96.62 88 ILE A C 1
ATOM 670 O O . ILE A 1 88 ? 0.510 -7.690 4.783 1.00 96.62 88 ILE A O 1
ATOM 674 N N . GLY A 1 89 ? 2.199 -7.743 6.253 1.00 95.94 89 GLY A N 1
ATOM 675 C CA . GLY A 1 89 ? 1.334 -8.091 7.387 1.00 95.94 89 GLY A CA 1
ATOM 676 C C . GLY A 1 89 ? 0.207 -7.073 7.599 1.00 95.94 89 GLY A C 1
ATOM 677 O O . GLY A 1 89 ? -0.951 -7.433 7.799 1.00 95.94 89 GLY A O 1
ATOM 678 N N . GLN A 1 90 ? 0.514 -5.783 7.467 1.00 96.38 90 GLN A N 1
ATOM 679 C CA . GLN A 1 90 ? -0.484 -4.719 7.584 1.00 96.38 90 GLN A CA 1
ATOM 680 C C . GLN A 1 90 ? -1.503 -4.717 6.446 1.00 96.38 90 GLN A C 1
ATOM 682 O O . GLN A 1 90 ? -2.682 -4.480 6.689 1.00 96.38 90 GLN A O 1
ATOM 687 N N . LEU A 1 91 ? -1.078 -5.013 5.219 1.00 97.25 91 LEU A N 1
ATOM 688 C CA . LEU A 1 91 ? -1.965 -5.147 4.067 1.00 97.25 91 LEU A CA 1
ATOM 689 C C . LEU A 1 91 ? -2.914 -6.339 4.209 1.00 97.25 91 LEU A C 1
ATOM 691 O O . LEU A 1 91 ? -4.077 -6.216 3.826 1.00 97.25 91 LEU A O 1
ATOM 695 N N . ALA A 1 92 ? -2.452 -7.443 4.803 1.00 97.56 92 ALA A N 1
ATOM 696 C CA . ALA A 1 92 ? -3.297 -8.591 5.124 1.00 97.56 92 ALA A CA 1
ATOM 697 C C . ALA A 1 92 ? -4.370 -8.233 6.166 1.00 97.56 92 ALA A C 1
ATOM 699 O O . ALA A 1 92 ? -5.517 -8.647 6.049 1.00 97.56 92 ALA A O 1
ATOM 700 N N . ILE A 1 93 ? -4.033 -7.413 7.166 1.00 97.06 93 ILE A N 1
ATOM 701 C CA . ILE A 1 93 ? -5.020 -6.914 8.134 1.00 97.06 93 ILE A CA 1
ATOM 702 C C . ILE A 1 93 ? -5.988 -5.946 7.445 1.00 97.06 93 ILE A C 1
ATOM 704 O O . ILE A 1 93 ? -7.203 -6.104 7.561 1.00 97.06 93 ILE A O 1
ATOM 708 N N . ARG A 1 94 ? -5.463 -4.978 6.683 1.00 97.38 94 ARG A N 1
ATOM 709 C CA . ARG A 1 94 ? -6.239 -3.977 5.937 1.00 97.38 94 ARG A CA 1
ATOM 710 C C . ARG A 1 94 ? -7.249 -4.617 4.985 1.00 97.38 94 ARG A C 1
ATOM 712 O O . ARG A 1 94 ? -8.353 -4.097 4.858 1.00 97.38 94 ARG A O 1
ATOM 719 N N . SER A 1 95 ? -6.910 -5.740 4.346 1.00 97.56 95 SER A N 1
ATOM 720 C CA . SER A 1 95 ? -7.838 -6.459 3.462 1.00 97.56 95 SER A CA 1
ATOM 721 C C . SER A 1 95 ? -8.981 -7.145 4.209 1.00 97.56 95 SER A C 1
ATOM 723 O O . SER A 1 95 ? -10.059 -7.298 3.644 1.00 97.56 95 SER A O 1
ATOM 725 N N . LYS A 1 96 ? -8.784 -7.515 5.480 1.00 97.69 96 LYS A N 1
ATOM 726 C CA . LYS A 1 96 ? -9.818 -8.148 6.312 1.00 97.69 96 LYS A CA 1
ATOM 727 C C . LYS A 1 96 ? -10.762 -7.149 6.966 1.00 97.69 96 LYS A C 1
ATOM 729 O O . LYS A 1 96 ? -11.955 -7.416 7.034 1.00 97.69 96 LYS A O 1
ATOM 734 N N . ILE A 1 97 ? -10.239 -6.028 7.461 1.00 97.00 97 ILE A N 1
ATOM 735 C CA . ILE A 1 97 ? -11.026 -5.066 8.256 1.00 97.00 97 ILE A CA 1
ATOM 736 C C . ILE A 1 97 ? -11.417 -3.804 7.481 1.00 97.00 97 ILE A C 1
ATOM 738 O O . ILE A 1 97 ? -12.160 -2.972 7.990 1.00 97.00 97 ILE A O 1
ATOM 742 N N . GLY A 1 98 ? -10.921 -3.649 6.253 1.00 97.12 98 GLY A N 1
ATOM 743 C CA . GLY A 1 98 ? -11.112 -2.447 5.453 1.00 97.12 98 GLY A CA 1
ATOM 744 C C . GLY A 1 98 ? -10.136 -1.323 5.812 1.00 97.12 98 GLY A C 1
ATOM 745 O O . GLY A 1 98 ? -9.481 -1.318 6.855 1.00 97.12 98 GLY A O 1
ATOM 746 N N . THR A 1 99 ? -10.019 -0.345 4.909 1.00 95.56 99 THR A N 1
ATOM 747 C CA . THR A 1 99 ? -9.040 0.749 5.044 1.00 95.56 99 THR A CA 1
ATOM 748 C C . THR A 1 99 ? -9.367 1.683 6.208 1.00 95.56 99 THR A C 1
ATOM 750 O O . THR A 1 99 ? -8.455 2.062 6.934 1.00 95.56 99 THR A O 1
ATOM 753 N N . GLU A 1 100 ? -10.639 2.029 6.409 1.00 95.19 100 GLU A N 1
ATOM 754 C CA . GLU A 1 100 ? -11.053 2.967 7.461 1.00 95.19 100 GLU A CA 1
ATOM 755 C C . GLU A 1 100 ? -10.734 2.436 8.861 1.00 95.19 100 GLU A C 1
ATOM 757 O O . GLU A 1 100 ? -10.085 3.115 9.654 1.00 95.19 100 GLU A O 1
ATOM 762 N N . GLU A 1 101 ? -11.136 1.198 9.157 1.00 95.62 101 GLU A N 1
ATOM 763 C CA . GLU A 1 101 ? -10.872 0.580 10.458 1.00 95.62 101 GLU A CA 1
ATOM 764 C C . GLU A 1 101 ? -9.377 0.317 10.655 1.00 95.62 101 GLU A C 1
ATOM 766 O O . GLU A 1 101 ? -8.841 0.529 11.742 1.00 95.62 101 GLU A O 1
ATOM 771 N N . TRP A 1 102 ? -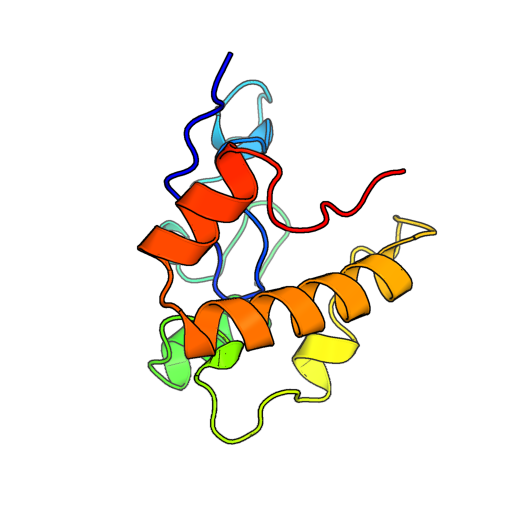8.666 -0.077 9.594 1.00 95.88 102 TRP A N 1
ATOM 772 C CA . TRP A 1 102 ? -7.214 -0.214 9.644 1.00 95.88 102 TRP A CA 1
ATOM 773 C C . TRP A 1 102 ? -6.530 1.111 9.997 1.00 95.88 102 TRP A C 1
ATOM 775 O O . TRP A 1 102 ? -5.712 1.134 10.914 1.00 95.88 102 TRP A O 1
ATOM 785 N N . LEU A 1 103 ? -6.906 2.226 9.365 1.00 94.19 103 LEU A N 1
ATOM 786 C CA . LEU A 1 103 ? -6.376 3.553 9.690 1.00 94.19 103 LEU A CA 1
ATOM 787 C C . LEU A 1 103 ? -6.697 3.968 11.130 1.00 94.19 103 LEU A C 1
ATOM 789 O O . LEU A 1 103 ? -5.790 4.399 11.839 1.00 94.19 103 LEU A O 1
ATOM 793 N N . LYS A 1 104 ? -7.934 3.759 11.605 1.00 93.75 104 LYS A N 1
ATOM 794 C CA . LYS A 1 104 ? -8.326 4.027 13.003 1.00 93.75 104 LYS A CA 1
ATOM 795 C C . LYS A 1 104 ? -7.482 3.233 13.998 1.00 93.75 104 LYS A C 1
ATOM 797 O O . LYS A 1 104 ? -6.975 3.794 14.970 1.00 93.75 104 LYS A O 1
ATOM 802 N N . LYS A 1 105 ? -7.276 1.938 13.743 1.00 93.38 105 LYS A N 1
ATOM 803 C CA . LYS A 1 105 ? -6.453 1.081 14.606 1.00 93.38 105 LYS A CA 1
ATOM 804 C C . LYS A 1 105 ? -4.954 1.413 14.549 1.00 93.38 105 LYS A C 1
ATOM 806 O O . LYS A 1 105 ? -4.218 1.181 15.506 1.00 93.38 105 LYS A O 1
ATOM 811 N N . ARG A 1 106 ? -4.474 1.953 13.426 1.00 91.81 106 ARG A N 1
ATOM 812 C CA . ARG A 1 106 ? -3.104 2.477 13.291 1.00 91.81 106 ARG A CA 1
ATOM 813 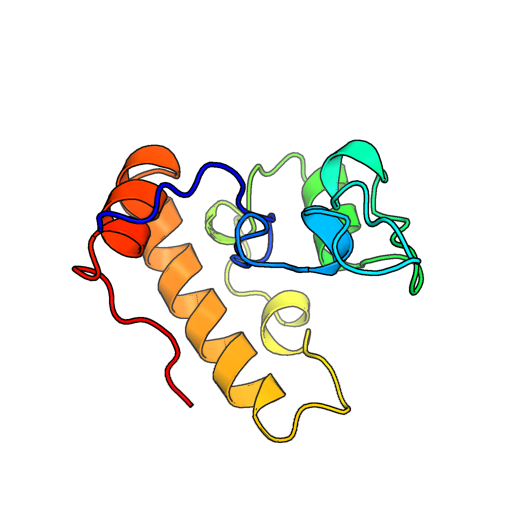C C . ARG A 1 106 ? -2.936 3.798 14.042 1.00 91.81 106 ARG A C 1
ATOM 815 O O . ARG A 1 106 ? -1.935 3.981 14.725 1.00 91.81 106 ARG A O 1
ATOM 822 N N . ALA A 1 107 ? -3.929 4.676 13.945 1.00 90.31 107 ALA A N 1
ATOM 823 C CA . ALA A 1 107 ? -4.009 5.976 14.603 1.00 90.31 107 ALA A CA 1
ATOM 824 C C . ALA A 1 107 ? -4.014 5.871 16.135 1.00 90.31 107 ALA A C 1
ATOM 826 O O . ALA A 1 107 ? -3.301 6.601 16.823 1.00 90.31 107 ALA A O 1
ATOM 827 N N . ASN A 1 108 ? -4.803 4.939 16.675 1.00 89.56 108 ASN A N 1
ATOM 828 C CA . ASN A 1 108 ? -4.944 4.731 18.118 1.00 89.56 108 ASN A CA 1
ATOM 829 C C . ASN A 1 108 ? -3.866 3.803 18.724 1.00 89.56 108 ASN A C 1
ATOM 831 O O . ASN A 1 108 ? -3.901 3.538 19.923 1.00 89.56 108 ASN A O 1
ATOM 835 N N . GLY A 1 109 ? -2.930 3.292 17.913 1.00 86.62 109 GLY A N 1
ATOM 836 C CA . GLY A 1 109 ? -1.846 2.413 18.362 1.00 86.62 109 GLY A CA 1
ATOM 837 C C . GLY A 1 109 ? -2.269 0.991 18.753 1.00 86.62 109 GLY A C 1
ATOM 838 O O . GLY A 1 109 ? -1.471 0.275 19.353 1.00 86.62 109 GLY A O 1
ATOM 839 N N . THR A 1 110 ? -3.494 0.566 18.427 1.00 87.00 110 THR A N 1
ATOM 840 C CA . THR A 1 110 ? -3.981 -0.802 18.706 1.00 87.00 110 THR A CA 1
ATOM 841 C C . THR A 1 110 ? -3.476 -1.835 17.701 1.00 87.00 110 THR A C 1
ATOM 843 O O . THR A 1 110 ? -3.486 -3.030 17.988 1.00 87.00 110 THR A O 1
ATOM 846 N N . LEU A 1 111 ? -2.999 -1.396 16.533 1.00 85.56 111 LEU A N 1
ATOM 847 C CA . LEU A 1 111 ? -2.183 -2.214 15.642 1.00 85.56 111 LEU A CA 1
ATOM 848 C C . LEU A 1 111 ? -0.704 -1.930 15.872 1.00 85.56 111 LEU A C 1
ATOM 850 O O . LEU A 1 111 ? -0.294 -0.773 15.975 1.00 85.56 111 LEU A O 1
ATOM 854 N N . VAL A 1 112 ? 0.096 -3.000 15.877 1.00 78.69 112 VAL A N 1
ATOM 855 C CA . VAL A 1 112 ? 1.558 -2.910 15.941 1.00 78.69 112 VAL A CA 1
ATOM 856 C C . VAL A 1 112 ? 2.032 -1.927 14.874 1.00 78.69 112 VAL A C 1
ATOM 858 O O . VAL A 1 112 ? 1.680 -2.058 13.700 1.00 78.69 112 VAL A O 1
ATOM 861 N N . SER A 1 113 ? 2.803 -0.927 15.292 1.00 75.25 113 SER A N 1
ATOM 862 C CA . SER A 1 113 ? 3.521 -0.007 14.415 1.00 75.25 113 SER A CA 1
ATOM 863 C C . SER A 1 113 ? 4.919 -0.562 14.155 1.00 75.25 113 SER A C 1
ATOM 865 O O . SER A 1 113 ? 5.509 -1.162 15.052 1.00 75.25 113 SER A O 1
ATOM 867 N N . PHE A 1 114 ? 5.475 -0.329 12.967 1.00 73.62 114 PHE A N 1
ATOM 868 C CA . PHE A 1 114 ? 6.898 -0.565 12.749 1.00 73.62 114 PHE A CA 1
ATOM 869 C C . PHE A 1 114 ? 7.628 0.486 13.580 1.00 73.62 114 PHE A C 1
ATOM 871 O O . PHE A 1 114 ? 7.540 1.674 13.275 1.00 73.62 114 PHE A O 1
ATOM 878 N N . ARG A 1 115 ? 8.182 0.069 14.717 1.00 63.00 115 ARG A N 1
ATOM 879 C CA . ARG A 1 115 ? 9.002 0.923 15.574 1.00 63.00 115 ARG A CA 1
ATOM 880 C C . ARG A 1 115 ? 10.456 0.685 15.196 1.00 63.00 115 ARG A C 1
ATOM 882 O O . ARG A 1 115 ? 10.820 -0.444 14.865 1.00 63.00 115 ARG A O 1
ATOM 889 N N . GLU A 1 116 ? 11.232 1.759 15.199 1.00 43.44 116 GLU A N 1
ATOM 890 C CA . GLU A 1 116 ? 12.687 1.699 15.066 1.00 43.44 116 GLU A CA 1
ATOM 891 C C . GLU A 1 116 ? 13.315 0.903 16.211 1.00 43.44 116 GLU A C 1
ATOM 893 O O . GLU A 1 116 ? 12.821 1.000 17.356 1.00 43.44 116 GLU A O 1
#

Sequence (116 aa):
MSKELHIAAPCGLICDPCPYYTGEKETKCKGCVEAKSNLFWGECTIAKCANETNVKHCGLCAEFPCETLITQHDPNNPKGKQEAIFRIGQLAIRSKIGTEEWLKKRANGTLVSFRE